Protein AF-A0AAD7W1N0-F1 (afdb_monomer_lite)

Sequence (144 aa):
MPKIKPETKVLIIKNLKSKSPAEVADIFNVSKRQVERIRKRYQETGGVHDRPSDHYLVMANIKLKLRKVQQQGQQGRQLDIGKLKCQNIDKEFVLELRNRFGALGALADSTDEDPDIHTKWETIKNTYVEAATKILGYRDKKNK

Structure (mmCIF, N/CA/C/O backbone):
data_AF-A0AAD7W1N0-F1
#
_entry.id   AF-A0AAD7W1N0-F1
#
loop_
_atom_site.group_PDB
_atom_site.id
_atom_site.type_symbol
_atom_site.label_atom_id
_atom_site.label_alt_id
_atom_site.label_comp_id
_atom_site.label_asym_id
_atom_site.label_entity_id
_atom_site.label_seq_id
_atom_site.pdbx_PDB_ins_code
_atom_site.Cartn_x
_atom_site.Cartn_y
_atom_site.Cartn_z
_atom_site.occupancy
_atom_site.B_iso_or_equiv
_atom_site.auth_seq_id
_atom_site.auth_comp_id
_atom_site.auth_asym_id
_atom_site.auth_atom_id
_atom_site.pdbx_PDB_model_num
ATOM 1 N N . MET A 1 1 ? 50.194 2.980 -46.057 1.00 55.91 1 MET A N 1
ATOM 2 C CA . MET A 1 1 ? 48.988 3.216 -46.891 1.00 55.91 1 MET A CA 1
ATOM 3 C C . MET A 1 1 ? 48.215 4.405 -46.336 1.00 55.91 1 MET A C 1
ATOM 5 O O . MET A 1 1 ? 47.985 4.414 -45.129 1.00 55.91 1 MET A O 1
ATOM 9 N N . PRO A 1 2 ? 47.826 5.390 -47.161 1.00 60.84 2 PRO A N 1
ATOM 10 C CA . PRO A 1 2 ? 47.115 6.575 -46.685 1.00 60.84 2 PRO A CA 1
ATOM 11 C C . PRO A 1 2 ? 45.730 6.208 -46.127 1.00 60.84 2 PRO A C 1
ATOM 13 O O . PRO A 1 2 ? 44.995 5.399 -46.704 1.00 60.84 2 PRO A O 1
ATOM 16 N N . LYS A 1 3 ? 45.389 6.769 -44.962 1.00 71.75 3 LYS A N 1
ATOM 17 C CA . LYS A 1 3 ? 44.116 6.530 -44.269 1.00 71.75 3 LYS A CA 1
ATOM 18 C C . LYS A 1 3 ? 43.031 7.425 -44.880 1.00 71.75 3 LYS A C 1
ATOM 20 O O . LYS A 1 3 ? 43.091 8.640 -44.754 1.00 71.75 3 LYS A O 1
ATOM 25 N N . ILE A 1 4 ? 42.031 6.819 -45.521 1.00 75.88 4 ILE A N 1
ATOM 26 C CA . ILE A 1 4 ? 40.866 7.532 -46.074 1.00 75.88 4 ILE A CA 1
ATOM 27 C C . ILE A 1 4 ? 39.974 8.003 -44.915 1.00 75.88 4 ILE A C 1
ATOM 29 O O . ILE A 1 4 ? 39.583 7.183 -44.072 1.00 75.88 4 ILE A O 1
ATOM 33 N N . LYS A 1 5 ? 39.641 9.301 -44.890 1.00 80.00 5 LYS A N 1
ATOM 34 C CA . LYS A 1 5 ? 38.731 9.911 -43.906 1.00 80.00 5 LYS A CA 1
ATOM 35 C C . LYS A 1 5 ? 37.340 9.246 -43.949 1.00 80.00 5 LYS A C 1
ATOM 37 O O . LYS A 1 5 ? 36.916 8.783 -45.011 1.00 80.00 5 LYS A O 1
ATOM 42 N N . PRO A 1 6 ? 36.617 9.163 -42.818 1.00 76.69 6 PRO A N 1
ATOM 43 C CA . PRO A 1 6 ? 35.321 8.480 -42.755 1.00 76.69 6 PRO A CA 1
ATOM 44 C C . PRO A 1 6 ? 34.268 9.106 -43.683 1.00 76.69 6 PRO A C 1
ATOM 46 O O . PRO A 1 6 ? 33.566 8.373 -44.373 1.00 76.69 6 PRO A O 1
ATOM 49 N N . GLU A 1 7 ? 34.227 10.434 -43.784 1.00 79.06 7 GLU A N 1
ATOM 50 C CA . GLU A 1 7 ? 33.321 11.184 -44.672 1.00 79.06 7 GLU A CA 1
ATOM 51 C C . GLU A 1 7 ? 33.496 10.790 -46.146 1.00 79.06 7 GLU A C 1
ATOM 53 O O . GLU A 1 7 ? 32.528 10.513 -46.857 1.00 79.06 7 GLU A O 1
ATOM 58 N N . THR A 1 8 ? 34.747 10.653 -46.592 1.00 83.06 8 THR A N 1
ATOM 59 C CA . THR A 1 8 ? 35.081 10.243 -47.961 1.00 83.06 8 THR A CA 1
ATOM 60 C C . THR A 1 8 ? 34.597 8.823 -48.261 1.00 83.06 8 THR A C 1
ATOM 62 O O . THR A 1 8 ? 34.148 8.552 -49.371 1.00 83.06 8 THR A O 1
ATOM 65 N N . LYS A 1 9 ? 34.607 7.909 -47.278 1.00 84.44 9 LYS A N 1
ATOM 66 C CA . LYS A 1 9 ? 34.071 6.546 -47.466 1.00 84.44 9 LYS A CA 1
ATOM 67 C C . LYS A 1 9 ? 32.568 6.568 -47.739 1.00 84.44 9 LYS A C 1
ATOM 69 O O . LYS A 1 9 ? 32.106 5.818 -48.595 1.00 84.44 9 LYS A O 1
ATOM 74 N N . VAL A 1 10 ? 31.822 7.437 -47.053 1.00 83.38 10 VAL A N 1
ATOM 75 C CA . VAL A 1 10 ? 30.373 7.600 -47.260 1.00 83.38 10 VAL A CA 1
ATOM 76 C C . VAL A 1 10 ? 30.087 8.119 -48.670 1.00 83.38 10 VAL A C 1
ATOM 78 O O . VAL A 1 10 ? 29.212 7.588 -49.354 1.00 83.38 10 VAL A O 1
ATOM 81 N N . LEU A 1 11 ? 30.854 9.109 -49.136 1.00 85.31 11 LEU A N 1
ATOM 82 C CA . LEU A 1 11 ? 30.734 9.645 -50.496 1.00 85.31 11 LEU A CA 1
ATOM 83 C C . LEU A 1 11 ? 31.069 8.602 -51.574 1.00 85.31 11 LEU A C 1
ATOM 85 O O . LEU A 1 11 ? 30.340 8.497 -52.563 1.00 85.31 11 LEU A O 1
ATOM 89 N N . ILE A 1 12 ? 32.107 7.790 -51.361 1.00 86.06 12 ILE A N 1
ATOM 90 C CA . ILE A 1 12 ? 32.464 6.663 -52.239 1.00 86.06 12 ILE A CA 1
ATOM 91 C C . ILE A 1 12 ? 31.296 5.670 -52.338 1.00 86.06 12 ILE A C 1
ATOM 93 O O . ILE A 1 12 ? 30.899 5.294 -53.438 1.00 86.06 12 ILE A O 1
ATOM 97 N N . ILE A 1 13 ? 30.692 5.286 -51.208 1.00 85.69 13 ILE A N 1
ATOM 98 C CA . ILE A 1 13 ? 29.551 4.353 -51.180 1.00 85.69 13 ILE A CA 1
ATOM 99 C C . ILE A 1 13 ? 28.325 4.931 -51.898 1.00 85.69 13 ILE A C 1
ATOM 101 O O . ILE A 1 13 ? 27.640 4.201 -52.612 1.00 85.69 13 ILE A O 1
ATOM 105 N N . LYS A 1 14 ? 28.048 6.233 -51.747 1.00 87.69 14 LYS A N 1
ATOM 106 C CA . LYS A 1 14 ? 26.949 6.901 -52.466 1.00 87.69 14 LYS A CA 1
ATOM 107 C C . LYS A 1 14 ? 27.163 6.875 -53.984 1.00 87.69 14 LYS A C 1
ATOM 109 O O . LYS A 1 14 ? 26.228 6.546 -54.705 1.00 87.69 14 LYS A O 1
ATOM 114 N N . ASN A 1 15 ? 28.378 7.159 -54.459 1.00 86.94 15 ASN A N 1
ATOM 115 C CA . ASN A 1 15 ? 28.698 7.152 -55.893 1.00 86.94 15 ASN A CA 1
ATOM 116 C C . ASN A 1 15 ? 28.723 5.739 -56.496 1.00 86.94 15 ASN A C 1
ATOM 118 O O . ASN A 1 15 ? 28.355 5.566 -57.651 1.00 86.94 15 ASN A O 1
ATOM 122 N N . LEU A 1 16 ? 29.068 4.713 -55.711 1.00 85.81 16 LEU A N 1
ATOM 123 C CA . LEU A 1 16 ? 28.994 3.310 -56.141 1.00 85.81 16 LEU A CA 1
ATOM 124 C C . LEU A 1 16 ? 27.569 2.820 -56.452 1.00 85.81 16 LEU A C 1
ATOM 126 O O . LEU A 1 16 ? 27.419 1.724 -56.989 1.00 85.81 16 LEU A O 1
ATOM 130 N N . LYS A 1 17 ? 26.526 3.591 -56.109 1.00 84.19 17 LYS A N 1
ATOM 131 C CA . LYS A 1 17 ? 25.142 3.286 -56.502 1.00 84.19 17 LYS A CA 1
ATOM 132 C C . LYS A 1 17 ? 24.847 3.630 -57.964 1.00 84.19 17 LYS A C 1
ATOM 134 O O . LYS A 1 17 ? 23.917 3.061 -58.520 1.00 84.19 17 LYS A O 1
ATOM 139 N N . SER A 1 18 ? 25.599 4.555 -58.562 1.00 86.94 18 SER A N 1
ATOM 140 C CA . SER A 1 18 ? 25.343 5.073 -59.914 1.00 86.94 18 SER A CA 1
ATOM 141 C C . SER A 1 18 ? 26.524 4.946 -60.876 1.00 86.94 18 SER A C 1
ATOM 143 O O . SER A 1 18 ? 26.312 5.004 -62.082 1.00 86.94 18 SER A O 1
ATOM 145 N N . LYS A 1 19 ? 27.750 4.772 -60.372 1.00 89.81 19 LYS A N 1
ATOM 146 C CA . LYS A 1 19 ? 28.990 4.743 -61.163 1.00 89.81 19 LY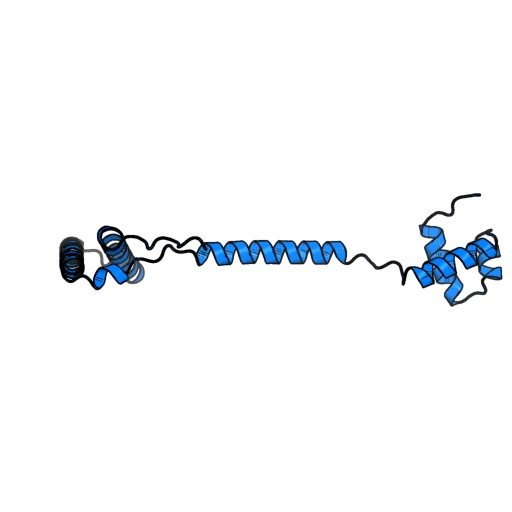S A CA 1
ATOM 147 C C . LYS A 1 19 ? 29.781 3.460 -60.946 1.00 89.81 19 LYS A C 1
ATOM 149 O O . LYS A 1 19 ? 29.682 2.822 -59.891 1.00 89.81 19 LYS A O 1
ATOM 154 N N . SER A 1 20 ? 30.603 3.097 -61.930 1.00 90.56 20 SER A N 1
ATOM 155 C CA . SER A 1 20 ? 31.448 1.906 -61.833 1.00 90.56 20 SER A CA 1
ATOM 156 C C . SER A 1 20 ? 32.563 2.086 -60.781 1.00 90.56 20 SER A C 1
ATOM 158 O O . SER A 1 20 ? 33.022 3.202 -60.532 1.00 90.56 20 SER A O 1
ATOM 160 N N . PRO A 1 21 ? 33.064 1.009 -60.141 1.00 87.38 21 PRO A N 1
ATOM 161 C CA . PRO A 1 21 ? 34.141 1.119 -59.151 1.00 87.38 21 PRO A CA 1
ATOM 162 C C . PRO A 1 21 ? 35.452 1.709 -59.692 1.00 87.38 21 PRO A C 1
ATOM 164 O O . PRO A 1 21 ? 36.257 2.193 -58.900 1.00 87.38 21 PRO A O 1
ATOM 167 N N . ALA A 1 22 ? 35.674 1.638 -61.009 1.00 87.69 22 ALA A N 1
ATOM 168 C CA . ALA A 1 22 ? 36.824 2.245 -61.676 1.00 87.69 22 ALA A CA 1
ATOM 169 C C . ALA A 1 22 ? 36.652 3.768 -61.788 1.00 87.69 22 ALA A C 1
ATOM 171 O O . ALA A 1 22 ? 37.518 4.505 -61.338 1.00 87.69 22 ALA A O 1
ATOM 172 N N . GLU A 1 23 ? 35.485 4.244 -62.226 1.00 88.25 23 GLU A N 1
ATOM 173 C CA . GLU A 1 23 ? 35.186 5.684 -62.253 1.00 88.25 23 GLU A CA 1
ATOM 174 C C . GLU A 1 23 ? 35.246 6.309 -60.855 1.00 88.25 23 GLU A C 1
ATOM 176 O O . GLU A 1 23 ? 35.755 7.410 -60.667 1.00 88.25 23 GLU A O 1
ATOM 181 N N . VAL A 1 24 ? 34.745 5.600 -59.839 1.00 87.44 24 VAL A N 1
ATOM 182 C CA . VAL A 1 24 ? 34.813 6.070 -58.448 1.00 87.44 24 VAL A CA 1
ATOM 183 C C . VAL A 1 24 ? 36.260 6.096 -57.940 1.00 87.44 24 VAL A C 1
ATOM 185 O O . VAL A 1 24 ? 36.611 6.962 -57.142 1.00 87.44 24 VAL A O 1
ATOM 188 N N . ALA A 1 25 ? 37.112 5.177 -58.394 1.00 89.00 25 ALA A N 1
ATOM 189 C CA . ALA A 1 25 ? 38.534 5.189 -58.065 1.00 89.00 25 ALA A CA 1
ATOM 190 C C . ALA A 1 25 ? 39.228 6.444 -58.618 1.00 89.00 25 ALA A C 1
ATOM 192 O O . ALA A 1 25 ? 39.922 7.132 -57.863 1.00 89.00 25 ALA A O 1
ATOM 193 N N . ASP A 1 26 ? 38.940 6.798 -59.870 1.00 89.81 26 ASP A N 1
ATOM 194 C CA . ASP A 1 26 ? 39.513 7.970 -60.535 1.00 89.81 26 ASP A CA 1
ATOM 195 C C . ASP A 1 26 ? 39.024 9.286 -59.906 1.00 89.81 26 ASP A C 1
ATOM 197 O O . ASP A 1 26 ? 39.829 10.162 -59.594 1.00 89.81 26 ASP A O 1
ATOM 201 N N . ILE A 1 27 ? 37.720 9.401 -59.607 1.00 88.88 27 ILE A N 1
ATOM 202 C CA . ILE A 1 27 ? 37.120 10.600 -58.982 1.00 88.88 27 ILE A CA 1
ATOM 203 C C . ILE A 1 27 ? 37.749 10.917 -57.621 1.00 88.88 27 ILE A C 1
ATOM 205 O O . ILE A 1 27 ? 37.976 12.078 -57.285 1.00 88.88 27 ILE A O 1
ATOM 209 N N . PHE A 1 28 ? 37.988 9.890 -56.805 1.00 86.50 28 PHE A N 1
ATOM 210 C CA . PHE A 1 28 ? 38.495 10.061 -55.443 1.00 86.50 28 PHE A CA 1
ATOM 211 C C . PH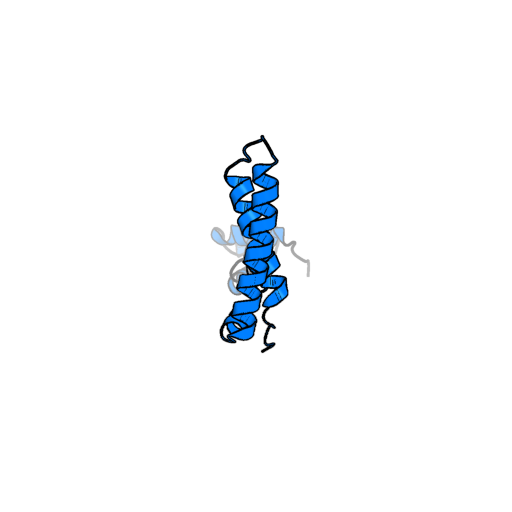E A 1 28 ? 40.021 9.904 -55.347 1.00 86.50 28 PHE A C 1
ATOM 213 O O . PHE A 1 28 ? 40.549 9.941 -54.235 1.00 86.50 28 PHE A O 1
ATOM 220 N N . ASN A 1 29 ? 40.720 9.737 -56.479 1.00 87.94 29 ASN A N 1
ATOM 221 C CA . ASN A 1 29 ? 42.158 9.457 -56.561 1.00 87.94 29 ASN A CA 1
ATOM 222 C C . ASN A 1 29 ? 42.592 8.321 -55.608 1.00 87.94 29 ASN A C 1
ATOM 224 O O . ASN A 1 29 ? 43.546 8.431 -54.832 1.00 87.94 29 ASN A O 1
ATOM 228 N N . VAL A 1 30 ? 41.822 7.230 -55.609 1.00 84.31 30 VAL A N 1
ATOM 229 C CA . VAL A 1 30 ? 42.041 6.036 -54.779 1.00 84.31 30 VAL A CA 1
ATOM 230 C C . VAL A 1 30 ? 42.121 4.803 -55.662 1.00 84.31 30 VAL A C 1
ATOM 232 O O . VAL A 1 30 ? 41.490 4.731 -56.703 1.00 84.31 30 VAL A O 1
ATOM 235 N N . SER A 1 31 ? 42.844 3.769 -55.235 1.00 88.69 31 SER A N 1
ATOM 236 C CA . SER A 1 31 ? 42.893 2.527 -56.016 1.00 88.69 31 SER A CA 1
ATOM 237 C C . SER A 1 31 ? 41.529 1.825 -56.058 1.00 88.69 31 SER A C 1
ATOM 239 O O . SER A 1 31 ? 40.825 1.741 -55.045 1.00 88.69 31 SER A O 1
ATOM 241 N N . LYS A 1 32 ? 41.203 1.191 -57.190 1.00 88.19 32 LYS A N 1
ATOM 242 C CA . LYS A 1 32 ? 40.009 0.336 -57.346 1.00 88.19 32 LYS A CA 1
ATOM 243 C C . LYS A 1 32 ? 39.883 -0.712 -56.228 1.00 88.19 32 LYS A C 1
ATOM 245 O O . LYS A 1 32 ? 38.813 -0.905 -55.656 1.00 88.19 32 LYS A O 1
ATOM 250 N N . ARG A 1 33 ? 41.011 -1.294 -55.799 1.00 87.00 33 ARG A N 1
ATOM 251 C CA . ARG A 1 33 ? 41.086 -2.245 -54.672 1.00 87.00 33 ARG A CA 1
ATOM 252 C C . ARG A 1 33 ? 40.682 -1.627 -53.324 1.00 87.00 33 ARG A C 1
ATOM 254 O O . ARG A 1 33 ? 40.233 -2.336 -52.422 1.00 87.00 33 ARG A O 1
ATOM 261 N N . GLN A 1 34 ? 40.882 -0.324 -53.113 1.00 86.00 34 GLN A N 1
ATOM 262 C CA . GLN A 1 34 ? 40.383 0.368 -51.916 1.00 86.00 34 GLN A CA 1
ATOM 263 C C . GLN A 1 34 ? 38.867 0.554 -51.978 1.00 86.00 34 GLN A C 1
ATOM 265 O O . GLN A 1 34 ? 38.201 0.296 -50.975 1.00 86.00 34 GLN A O 1
ATOM 270 N N . VAL A 1 35 ? 38.334 0.930 -53.140 1.00 88.00 35 VAL A N 1
ATOM 271 C CA . VAL A 1 35 ? 36.892 1.104 -53.371 1.00 88.00 35 VAL A CA 1
ATOM 272 C C . VAL A 1 35 ? 36.141 -0.213 -53.147 1.00 88.00 35 VAL A C 1
ATOM 274 O O . VAL A 1 35 ? 35.178 -0.253 -52.381 1.00 88.00 35 VAL A O 1
ATOM 277 N N . GLU A 1 36 ? 36.638 -1.319 -53.700 1.00 89.62 36 GLU A N 1
ATOM 278 C CA . GLU A 1 36 ? 36.045 -2.652 -53.518 1.00 89.62 36 GLU A CA 1
ATOM 279 C C . GLU A 1 36 ? 36.097 -3.132 -52.060 1.00 89.62 36 GLU A C 1
ATOM 281 O O . GLU A 1 36 ? 35.112 -3.662 -51.547 1.00 89.62 36 GLU A O 1
ATOM 286 N N . ARG A 1 37 ? 37.195 -2.870 -51.334 1.00 86.12 37 ARG A N 1
ATOM 287 C CA . ARG A 1 37 ? 37.276 -3.161 -49.887 1.00 86.12 37 ARG A CA 1
ATOM 288 C C . ARG A 1 37 ? 36.307 -2.328 -49.051 1.00 86.12 37 ARG A C 1
ATOM 290 O O . ARG A 1 37 ? 35.888 -2.778 -47.986 1.00 86.12 37 ARG A O 1
ATOM 297 N N . ILE A 1 38 ? 36.007 -1.098 -49.465 1.00 86.06 38 ILE A N 1
ATOM 298 C CA . ILE A 1 38 ? 35.013 -0.250 -48.792 1.00 86.06 38 ILE A CA 1
ATOM 299 C C . ILE A 1 38 ? 33.608 -0.781 -49.080 1.00 86.06 38 ILE A C 1
ATOM 301 O O . ILE A 1 38 ? 32.831 -0.934 -48.141 1.00 86.06 38 ILE A O 1
ATOM 305 N N . ARG A 1 39 ? 33.314 -1.138 -50.337 1.00 86.06 39 ARG A N 1
ATOM 306 C CA . ARG A 1 39 ? 32.041 -1.751 -50.741 1.00 86.06 39 ARG A CA 1
ATOM 307 C C . ARG A 1 39 ? 31.768 -3.046 -49.979 1.00 86.06 39 ARG A C 1
ATOM 309 O O . ARG A 1 39 ? 30.703 -3.170 -49.384 1.00 86.06 39 ARG A O 1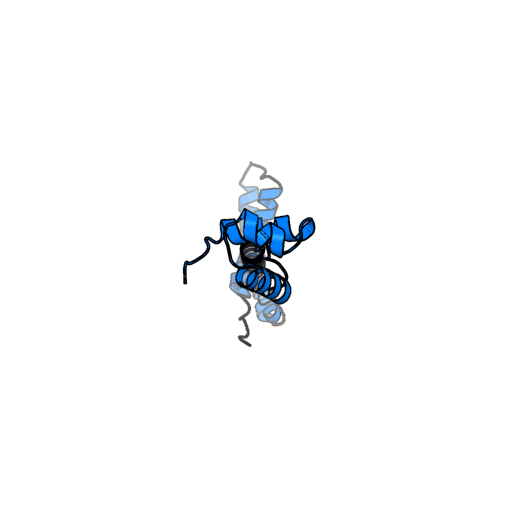
ATOM 316 N N . LYS A 1 40 ? 32.744 -3.961 -49.949 1.00 85.62 40 LYS A N 1
ATOM 317 C CA . LYS A 1 40 ? 32.628 -5.253 -49.261 1.00 85.62 40 LYS A CA 1
ATOM 318 C C . LYS A 1 40 ? 32.365 -5.065 -47.768 1.00 85.62 40 LYS A C 1
ATOM 320 O O . LYS A 1 40 ? 31.383 -5.587 -47.260 1.00 85.62 40 LYS A O 1
ATOM 325 N N . ARG A 1 41 ? 33.152 -4.213 -47.095 1.00 78.31 41 ARG A N 1
ATOM 326 C CA . ARG A 1 41 ? 32.916 -3.891 -45.679 1.00 78.31 41 ARG A CA 1
ATOM 327 C C . ARG A 1 41 ? 31.539 -3.280 -45.448 1.00 78.31 41 ARG A C 1
ATOM 329 O O . ARG A 1 41 ? 30.877 -3.651 -44.495 1.00 78.31 41 ARG A O 1
ATOM 336 N N . TYR A 1 42 ? 31.072 -2.375 -46.304 1.00 75.81 42 TYR A N 1
ATOM 337 C CA . TYR A 1 42 ? 29.747 -1.772 -46.133 1.00 75.81 42 TYR A CA 1
ATOM 338 C C . TYR A 1 42 ? 28.601 -2.784 -46.285 1.00 75.81 42 TYR A C 1
ATOM 340 O O . TYR A 1 42 ? 27.615 -2.704 -45.555 1.00 75.81 42 TYR A O 1
ATOM 348 N N . GLN A 1 43 ? 28.750 -3.744 -47.202 1.00 72.44 43 GLN A N 1
ATOM 349 C CA . GLN A 1 43 ? 27.807 -4.850 -47.385 1.00 72.44 43 GLN A CA 1
ATOM 350 C C . GLN A 1 43 ? 27.839 -5.829 -46.200 1.00 72.44 43 GLN A C 1
ATOM 352 O O . GLN A 1 43 ? 26.783 -6.227 -45.726 1.00 72.44 43 GLN A O 1
ATOM 357 N N . GLU A 1 44 ? 29.026 -6.156 -45.678 1.00 69.31 44 GLU A N 1
ATOM 358 C CA . GLU A 1 44 ? 29.209 -7.033 -44.507 1.00 69.31 44 GLU A CA 1
ATOM 359 C C . GLU A 1 44 ? 28.696 -6.400 -43.206 1.00 69.31 44 GLU A C 1
ATOM 361 O O . GLU A 1 44 ? 28.131 -7.088 -42.364 1.00 69.31 44 GLU A O 1
ATOM 366 N N . THR A 1 45 ? 28.866 -5.085 -43.039 1.00 62.88 45 THR A N 1
ATOM 367 C CA . THR A 1 45 ? 28.444 -4.380 -41.814 1.00 62.88 45 THR A CA 1
ATOM 368 C C . THR A 1 45 ? 26.974 -3.945 -41.852 1.00 62.88 45 THR A C 1
ATOM 370 O O . THR A 1 45 ? 26.530 -3.278 -40.925 1.00 62.88 45 THR A O 1
ATOM 373 N N . GLY A 1 46 ? 26.219 -4.293 -42.906 1.00 57.44 46 GLY A N 1
ATOM 374 C CA . GLY A 1 46 ? 24.778 -4.042 -42.974 1.00 57.44 46 GLY A CA 1
ATOM 375 C C . GLY A 1 46 ? 24.402 -2.570 -42.815 1.00 57.44 46 GLY A C 1
ATOM 376 O O . GLY A 1 46 ? 23.544 -2.253 -41.999 1.00 57.44 46 GLY A O 1
ATOM 377 N N . GLY A 1 47 ? 25.050 -1.670 -43.565 1.00 54.28 47 GLY A N 1
ATOM 378 C CA . GLY A 1 47 ? 24.807 -0.232 -43.458 1.00 54.28 47 GLY A CA 1
ATOM 379 C C . GLY A 1 47 ? 25.258 0.337 -42.109 1.00 54.28 47 GLY A C 1
ATOM 380 O O . GLY A 1 47 ? 25.164 -0.285 -41.058 1.00 54.28 47 GLY A O 1
ATOM 381 N N . VAL A 1 48 ? 25.780 1.560 -42.110 1.00 53.59 48 VAL A N 1
ATOM 382 C CA . VAL A 1 48 ? 25.957 2.286 -40.850 1.00 53.59 48 VAL A CA 1
ATOM 383 C C . VAL A 1 48 ? 24.555 2.470 -40.277 1.00 53.59 48 VAL A C 1
ATOM 385 O O . VAL A 1 48 ? 23.806 3.305 -40.770 1.00 53.59 48 VAL A O 1
ATOM 388 N N . HIS A 1 49 ? 24.182 1.634 -39.307 1.00 46.84 49 HIS A N 1
ATOM 389 C CA . HIS A 1 49 ? 23.019 1.863 -38.471 1.00 46.84 49 HIS A CA 1
ATOM 390 C C . HIS A 1 49 ? 23.166 3.281 -37.920 1.00 46.84 49 HIS A C 1
ATOM 392 O O . HIS A 1 49 ? 24.093 3.551 -37.148 1.00 46.84 49 HIS A O 1
ATOM 398 N N . ASP A 1 50 ? 22.273 4.182 -38.329 1.00 51.44 50 ASP A N 1
ATOM 399 C CA . ASP A 1 50 ? 21.931 5.341 -37.515 1.00 51.44 50 ASP A CA 1
ATOM 400 C C . ASP A 1 50 ? 21.612 4.780 -36.143 1.00 51.44 50 ASP A C 1
ATOM 402 O O . ASP A 1 50 ? 20.608 4.098 -35.992 1.00 51.44 50 ASP A O 1
ATOM 406 N N . ARG A 1 51 ? 22.536 4.934 -35.189 1.00 54.28 51 ARG A N 1
ATOM 407 C CA . ARG A 1 51 ? 22.454 4.302 -33.875 1.00 54.28 51 ARG A CA 1
ATOM 408 C C . ARG A 1 51 ? 21.147 4.752 -33.218 1.00 54.28 51 ARG A C 1
ATOM 410 O O . ARG A 1 51 ? 21.121 5.845 -32.658 1.00 54.28 51 ARG A O 1
ATOM 417 N N . PRO A 1 52 ? 20.109 3.899 -33.142 1.00 55.66 52 PRO A N 1
ATOM 418 C CA . PRO A 1 52 ? 18.943 4.203 -32.325 1.00 55.66 52 PRO A CA 1
ATOM 419 C C . PRO A 1 52 ? 19.254 3.943 -30.838 1.00 55.66 52 PRO A C 1
ATOM 421 O O . PRO A 1 52 ? 18.389 4.069 -29.980 1.00 55.66 52 PRO A O 1
ATOM 424 N N . SER A 1 53 ? 20.502 3.557 -30.532 1.00 61.41 53 SER A N 1
ATOM 425 C CA . SER A 1 53 ? 21.008 3.217 -29.206 1.00 61.41 53 SER A CA 1
ATOM 426 C C . SER A 1 53 ? 20.691 4.287 -28.169 1.00 61.41 53 SER A C 1
ATOM 428 O O . SER A 1 53 ? 20.348 3.935 -27.046 1.00 61.41 53 SER A O 1
ATOM 430 N N . ASP A 1 54 ? 20.793 5.568 -28.529 1.00 69.81 54 ASP A N 1
ATOM 431 C CA . ASP A 1 54 ? 20.545 6.653 -27.579 1.00 69.81 54 ASP A CA 1
ATOM 432 C C . ASP A 1 54 ? 19.044 6.817 -27.294 1.00 69.81 54 ASP A C 1
ATOM 434 O O . ASP A 1 54 ? 18.622 6.866 -26.141 1.00 69.81 54 ASP A O 1
ATOM 438 N N . HIS A 1 55 ? 18.205 6.748 -28.332 1.00 83.00 55 HIS A N 1
ATOM 439 C CA . HIS A 1 55 ? 16.750 6.774 -28.181 1.00 83.00 55 HIS A CA 1
ATOM 440 C C . HIS A 1 55 ? 16.238 5.603 -27.329 1.00 83.00 55 HIS A C 1
ATOM 442 O O . HIS A 1 55 ? 15.448 5.804 -26.403 1.00 83.00 55 HIS A O 1
ATOM 448 N N . TYR A 1 56 ? 16.733 4.387 -27.577 1.00 83.62 56 TYR A N 1
ATOM 449 C CA . TYR A 1 56 ? 16.373 3.216 -26.777 1.00 83.62 56 TYR A CA 1
ATOM 450 C C . TYR A 1 56 ? 16.833 3.341 -25.321 1.00 83.62 56 TYR A C 1
ATOM 452 O O . TYR A 1 56 ? 16.075 2.980 -24.418 1.00 83.62 56 TYR A O 1
ATOM 460 N N . LEU A 1 57 ? 18.029 3.889 -25.076 1.00 84.44 57 LEU A N 1
ATOM 461 C CA . LEU A 1 57 ? 18.535 4.133 -23.724 1.00 84.44 57 LEU A CA 1
ATOM 462 C C . LEU A 1 57 ? 17.657 5.147 -22.977 1.00 84.44 57 LEU A C 1
ATOM 464 O O . LEU A 1 57 ? 17.268 4.911 -21.830 1.00 84.44 57 LEU A O 1
ATOM 468 N N . VAL A 1 58 ? 17.296 6.252 -23.631 1.00 86.56 58 VAL A N 1
ATOM 469 C CA . VAL A 1 58 ? 16.415 7.285 -23.069 1.00 86.56 58 VAL A CA 1
ATOM 470 C C . VAL A 1 58 ? 15.028 6.712 -22.769 1.00 86.56 58 VAL A C 1
ATOM 472 O O . VAL A 1 58 ? 14.530 6.872 -21.652 1.00 86.56 58 VAL A O 1
ATOM 475 N N . MET A 1 59 ? 14.426 5.970 -23.703 1.00 87.25 59 MET A N 1
ATOM 476 C CA . MET A 1 59 ? 13.139 5.303 -23.483 1.00 87.25 59 MET A CA 1
ATOM 477 C C . MET A 1 59 ? 13.189 4.308 -22.319 1.00 87.25 59 MET A C 1
ATOM 479 O O . MET A 1 59 ? 12.266 4.272 -21.503 1.00 87.25 59 MET A O 1
ATOM 483 N N . ALA A 1 60 ? 14.249 3.502 -22.226 1.00 88.88 60 ALA A N 1
ATOM 484 C CA . ALA A 1 60 ? 14.429 2.551 -21.135 1.00 88.88 60 ALA A CA 1
ATOM 485 C C . ALA A 1 60 ? 14.548 3.272 -19.785 1.00 88.88 60 ALA A C 1
ATOM 487 O O . ALA A 1 60 ? 13.854 2.911 -18.833 1.00 88.88 60 ALA A O 1
ATOM 488 N N . ASN A 1 61 ? 15.343 4.343 -19.717 1.00 91.62 61 ASN A N 1
ATOM 489 C CA . ASN A 1 61 ? 15.493 5.160 -18.514 1.00 91.62 61 ASN A CA 1
ATOM 490 C C . ASN A 1 61 ? 14.169 5.789 -18.064 1.00 91.62 61 ASN A C 1
ATOM 492 O O . ASN A 1 61 ? 13.845 5.754 -16.875 1.00 91.62 61 ASN A O 1
ATOM 496 N N . ILE A 1 62 ? 13.378 6.325 -18.997 1.00 93.12 62 ILE A N 1
ATOM 497 C CA . ILE A 1 62 ? 12.055 6.888 -18.695 1.00 93.12 62 ILE A CA 1
ATOM 498 C C . ILE A 1 62 ? 11.122 5.795 -18.160 1.00 93.12 62 ILE A C 1
ATOM 500 O O . ILE A 1 62 ? 10.526 5.966 -17.095 1.00 93.12 62 ILE A O 1
ATOM 504 N N . LYS A 1 63 ? 11.046 4.638 -18.832 1.00 92.94 63 LYS A N 1
ATOM 505 C CA . LYS A 1 63 ? 10.222 3.500 -18.387 1.00 92.94 63 LYS A CA 1
ATOM 506 C C . LYS A 1 63 ? 10.609 3.017 -16.986 1.00 92.94 63 LYS A C 1
ATOM 508 O O . LYS A 1 63 ? 9.729 2.758 -16.167 1.00 92.94 63 LYS A O 1
ATOM 513 N N . LEU A 1 64 ? 11.906 2.928 -16.687 1.00 92.12 64 LEU A N 1
ATOM 514 C CA . LEU A 1 64 ? 12.401 2.527 -15.367 1.00 92.12 64 LEU A CA 1
ATOM 515 C C . LEU A 1 64 ? 12.037 3.544 -14.280 1.00 92.12 64 LEU A C 1
ATOM 517 O O . LEU A 1 64 ? 11.570 3.147 -13.210 1.00 92.12 64 LEU A O 1
ATOM 521 N N . LYS A 1 65 ? 12.192 4.847 -14.551 1.00 91.62 65 LYS A N 1
ATOM 522 C CA . LYS A 1 65 ? 11.801 5.911 -13.610 1.00 91.62 65 LYS A CA 1
ATOM 523 C C . LYS A 1 65 ? 10.299 5.891 -13.323 1.00 91.62 65 LYS A C 1
ATOM 525 O O . LYS A 1 65 ? 9.914 5.931 -12.157 1.00 91.62 65 LYS A O 1
ATOM 530 N N . LEU A 1 66 ? 9.461 5.751 -14.352 1.00 88.62 66 LEU A N 1
ATOM 531 C CA . LEU A 1 66 ? 8.004 5.667 -14.189 1.00 88.62 66 LEU A CA 1
ATOM 532 C C . LEU A 1 66 ? 7.590 4.434 -13.378 1.00 88.62 66 LEU A C 1
ATOM 534 O O . LEU A 1 66 ? 6.798 4.545 -12.443 1.00 88.62 66 LEU A O 1
ATOM 538 N N . ARG A 1 67 ? 8.181 3.268 -13.668 1.00 84.06 67 ARG A N 1
ATOM 539 C CA . ARG A 1 67 ? 7.906 2.034 -12.920 1.00 84.06 67 ARG A CA 1
ATOM 540 C C . ARG A 1 67 ? 8.315 2.149 -11.450 1.00 84.06 67 ARG A C 1
ATOM 542 O O . ARG A 1 67 ? 7.587 1.673 -10.584 1.00 84.06 67 ARG A O 1
ATOM 549 N N . LYS A 1 68 ? 9.447 2.801 -11.158 1.00 83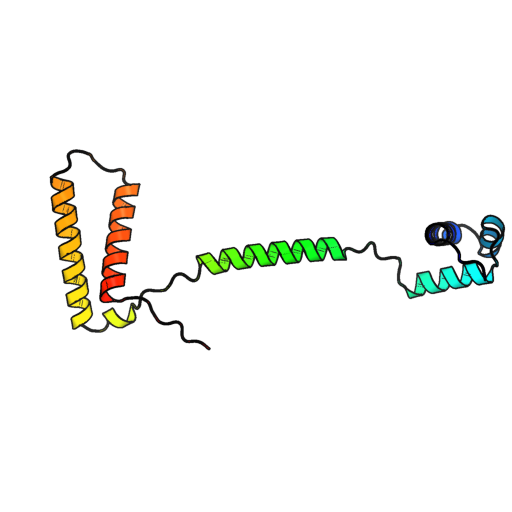.00 68 LYS A N 1
ATOM 550 C CA . LYS A 1 68 ? 9.901 3.054 -9.782 1.00 83.00 68 LYS A CA 1
ATOM 551 C C . LYS A 1 68 ? 8.881 3.887 -9.000 1.00 83.00 68 LYS A C 1
ATOM 553 O O . LYS A 1 68 ? 8.550 3.521 -7.877 1.00 83.00 68 LYS A O 1
ATOM 558 N N . VAL A 1 69 ? 8.357 4.958 -9.598 1.00 80.06 69 VAL A N 1
ATOM 559 C CA . VAL A 1 69 ? 7.347 5.823 -8.960 1.00 80.06 69 VAL A CA 1
ATOM 560 C C . VAL A 1 69 ? 6.032 5.068 -8.734 1.00 80.06 69 VAL A C 1
ATOM 562 O O . VAL A 1 69 ? 5.484 5.107 -7.635 1.00 80.06 69 VAL A O 1
ATOM 565 N N . GLN A 1 70 ? 5.563 4.303 -9.725 1.00 67.56 70 GLN A N 1
ATOM 566 C CA . GLN A 1 70 ? 4.348 3.485 -9.589 1.00 67.56 70 GLN A CA 1
ATOM 567 C C . GLN A 1 70 ? 4.463 2.442 -8.467 1.00 67.56 70 GLN A C 1
ATOM 569 O O . GLN A 1 70 ? 3.523 2.247 -7.697 1.00 67.56 70 GLN A O 1
ATOM 574 N N . GLN A 1 71 ? 5.625 1.800 -8.327 1.00 63.09 71 GLN A N 1
ATOM 575 C CA . GLN A 1 71 ? 5.857 0.818 -7.265 1.00 63.09 71 GLN A CA 1
ATOM 576 C C . GLN A 1 71 ? 5.973 1.455 -5.874 1.00 63.09 71 GLN A C 1
ATOM 578 O O . GLN A 1 71 ? 5.579 0.829 -4.891 1.00 63.09 71 GLN A O 1
ATOM 583 N N . GLN A 1 72 ? 6.472 2.691 -5.773 1.00 61.97 72 GLN A N 1
ATOM 584 C CA . GLN A 1 72 ? 6.555 3.408 -4.498 1.00 61.97 72 GLN A CA 1
ATOM 585 C C . GLN A 1 72 ? 5.172 3.779 -3.942 1.00 61.97 72 GLN A C 1
ATOM 587 O O . GLN A 1 72 ? 4.975 3.674 -2.736 1.00 61.97 72 GLN A O 1
ATOM 592 N N . GLY A 1 73 ? 4.200 4.115 -4.798 1.00 58.00 73 GLY A N 1
ATOM 593 C CA . GLY A 1 73 ? 2.820 4.370 -4.363 1.00 58.00 73 GLY A CA 1
ATOM 594 C C . GLY A 1 73 ? 2.048 3.109 -3.945 1.00 58.00 73 GLY A C 1
ATOM 595 O O . GLY A 1 73 ? 1.162 3.179 -3.100 1.00 58.00 73 GLY A O 1
ATOM 596 N N . GLN A 1 74 ? 2.388 1.941 -4.505 1.00 54.19 74 GLN A N 1
ATOM 597 C CA . GLN A 1 74 ? 1.655 0.687 -4.269 1.00 54.19 74 GLN A CA 1
ATOM 598 C C . GLN A 1 74 ? 2.189 -0.152 -3.102 1.00 54.19 74 GLN A C 1
ATOM 600 O O . GLN A 1 74 ? 1.473 -1.017 -2.600 1.00 54.19 74 GLN A O 1
ATOM 605 N N . GLN A 1 75 ? 3.410 0.096 -2.619 1.00 56.12 75 GLN A N 1
ATOM 606 C CA . GLN A 1 75 ? 3.927 -0.570 -1.416 1.00 56.12 75 GLN A CA 1
ATOM 607 C C . GLN A 1 75 ? 3.481 0.118 -0.116 1.00 56.12 75 GLN A C 1
ATOM 609 O O . GLN A 1 75 ? 4.261 0.219 0.836 1.00 56.12 75 GLN A O 1
ATOM 614 N N . GLY A 1 76 ? 2.224 0.563 -0.056 1.00 63.16 76 GLY A N 1
ATOM 615 C CA . GLY A 1 76 ? 1.592 0.923 1.208 1.00 63.16 76 GLY A CA 1
ATOM 616 C C . GLY A 1 76 ? 1.665 -0.273 2.154 1.00 63.16 76 GLY A C 1
ATOM 617 O O . GLY A 1 76 ? 1.327 -1.399 1.779 1.00 63.16 76 GLY A O 1
ATOM 618 N N . ARG A 1 77 ? 2.178 -0.060 3.368 1.00 73.31 77 ARG A N 1
ATOM 619 C CA . ARG A 1 77 ? 2.178 -1.100 4.399 1.00 73.31 77 ARG A CA 1
ATOM 620 C C . ARG A 1 77 ? 0.718 -1.475 4.661 1.00 73.31 77 ARG A C 1
ATOM 622 O O . ARG A 1 77 ? -0.066 -0.629 5.075 1.00 73.31 77 ARG A O 1
ATOM 629 N N . GLN A 1 78 ? 0.339 -2.716 4.367 1.00 80.94 78 GLN A N 1
ATOM 630 C CA . GLN A 1 78 ? -1.025 -3.184 4.604 1.00 80.94 78 GLN A CA 1
ATOM 631 C C . GLN A 1 78 ? -1.241 -3.374 6.104 1.00 80.94 78 GLN A C 1
ATOM 633 O O . GLN A 1 78 ? -0.352 -3.875 6.792 1.00 80.94 78 GLN A O 1
ATOM 638 N N . LEU A 1 79 ? -2.411 -2.983 6.602 1.00 83.94 79 LEU A N 1
ATOM 639 C CA . LEU A 1 79 ? -2.820 -3.267 7.974 1.00 83.94 79 LEU A CA 1
ATOM 640 C C . LEU A 1 79 ? -3.028 -4.771 8.158 1.00 83.94 79 LEU A C 1
ATOM 642 O O . LEU A 1 79 ? -3.485 -5.462 7.241 1.00 83.94 79 LEU A O 1
ATOM 646 N N . ASP A 1 80 ? -2.701 -5.286 9.340 1.00 85.19 80 ASP A N 1
ATOM 647 C CA . ASP A 1 80 ? -2.874 -6.706 9.637 1.00 85.19 80 ASP A CA 1
ATOM 648 C C . ASP A 1 80 ? -4.326 -7.038 10.019 1.00 85.19 80 ASP A C 1
ATOM 650 O O . ASP A 1 80 ? -4.671 -7.247 11.182 1.00 85.19 80 ASP A O 1
ATOM 654 N N . ILE A 1 81 ? -5.193 -7.115 9.004 1.00 85.56 81 ILE A N 1
ATOM 655 C CA . ILE A 1 81 ? -6.613 -7.490 9.145 1.00 85.56 81 ILE A CA 1
ATOM 656 C C . ILE A 1 81 ? -6.759 -8.889 9.775 1.00 85.56 81 ILE A C 1
ATOM 658 O O . ILE A 1 81 ? -7.781 -9.196 10.385 1.00 85.56 81 ILE A O 1
ATOM 662 N N . GLY A 1 82 ? -5.729 -9.741 9.685 1.00 84.06 82 GLY A N 1
ATOM 663 C CA . GLY A 1 82 ? -5.736 -11.067 10.299 1.00 84.06 82 GLY A CA 1
ATOM 664 C C . GLY A 1 82 ? -5.938 -11.027 11.815 1.00 84.06 82 GLY A C 1
ATOM 665 O O . GLY A 1 82 ? -6.582 -11.926 12.355 1.00 84.06 82 GLY A O 1
ATOM 666 N N . LYS A 1 83 ? -5.470 -9.966 12.485 1.00 84.62 83 LYS A N 1
ATOM 667 C CA . LYS A 1 83 ? -5.605 -9.798 13.939 1.00 84.62 83 LYS A CA 1
ATOM 668 C C . LYS A 1 83 ? -7.042 -9.552 14.399 1.00 84.62 83 LYS A C 1
ATOM 670 O O . LYS A 1 83 ? -7.368 -9.926 15.520 1.00 84.62 83 LYS A O 1
ATOM 675 N N . LEU A 1 84 ? -7.923 -9.032 13.537 1.00 86.62 84 LEU A N 1
ATOM 676 C CA . LEU A 1 84 ? -9.350 -8.859 13.859 1.00 86.62 84 LEU A CA 1
ATOM 677 C C . LEU A 1 84 ? -10.093 -10.188 14.030 1.00 86.62 84 LEU A C 1
ATOM 679 O O . LEU A 1 84 ? -11.176 -10.218 14.599 1.00 86.62 84 LEU A O 1
ATOM 683 N N . LYS A 1 85 ? -9.522 -11.313 13.579 1.00 88.06 85 LYS A N 1
ATOM 684 C CA . LYS A 1 85 ? -10.114 -12.634 13.837 1.00 88.06 85 LYS A CA 1
ATOM 685 C C . LYS A 1 85 ? -10.094 -13.003 15.324 1.00 88.06 85 LYS A C 1
ATOM 687 O O . LYS A 1 85 ? -10.863 -13.860 15.749 1.00 88.06 85 LYS A O 1
ATOM 692 N N . CYS A 1 86 ? -9.217 -12.381 16.111 1.00 87.88 86 CYS A N 1
ATOM 693 C CA . CYS A 1 86 ? -9.170 -12.563 17.554 1.00 87.88 86 CYS A CA 1
ATOM 694 C C . CYS A 1 86 ? -10.249 -11.700 18.220 1.00 87.88 86 CYS A C 1
ATOM 696 O O . CYS A 1 86 ? -10.167 -10.475 18.197 1.00 87.88 86 CYS A O 1
ATOM 698 N N . GLN A 1 87 ? -11.211 -12.335 18.896 1.00 88.56 87 GLN A N 1
ATOM 699 C CA . GLN A 1 87 ? -12.358 -11.648 19.507 1.00 88.56 87 GLN A CA 1
ATOM 700 C C . GLN A 1 87 ? -11.969 -10.582 20.553 1.00 88.56 87 GLN A C 1
ATOM 702 O O . GLN A 1 87 ? -12.703 -9.620 20.757 1.00 88.56 87 GLN A O 1
ATOM 707 N N . ASN A 1 88 ? -10.817 -10.730 21.214 1.00 89.75 88 ASN A N 1
ATOM 708 C CA . ASN A 1 88 ? -10.313 -9.732 22.164 1.00 89.75 88 ASN A CA 1
ATOM 709 C C . ASN A 1 88 ? -9.821 -8.462 21.455 1.00 89.75 88 ASN A C 1
ATOM 711 O O . ASN A 1 88 ? -10.148 -7.361 21.885 1.00 89.75 88 ASN A O 1
ATOM 715 N N . ILE A 1 89 ? -9.093 -8.627 20.346 1.00 89.88 89 ILE A N 1
ATOM 716 C CA . ILE A 1 89 ? -8.543 -7.520 19.552 1.00 89.88 89 ILE A CA 1
ATOM 717 C C . ILE A 1 89 ? -9.673 -6.771 18.843 1.00 89.88 89 ILE A C 1
ATOM 719 O O . ILE A 1 89 ? -9.649 -5.549 18.771 1.00 89.88 89 ILE A O 1
ATOM 723 N N . ASP A 1 90 ? -10.690 -7.490 18.364 1.00 90.62 90 ASP A N 1
ATOM 724 C CA . ASP A 1 90 ? -11.878 -6.886 17.755 1.00 90.62 90 ASP A CA 1
ATOM 725 C C . ASP A 1 90 ? -12.640 -5.990 18.748 1.00 90.62 90 ASP A C 1
ATOM 727 O O . ASP A 1 90 ? -12.932 -4.831 18.460 1.00 90.62 90 ASP A O 1
ATOM 731 N N . LYS A 1 91 ? -12.869 -6.470 19.978 1.00 92.25 91 LYS A N 1
ATOM 732 C CA . LYS A 1 91 ? -13.501 -5.666 21.040 1.00 92.25 91 LYS A CA 1
ATOM 733 C C . LYS A 1 91 ? -12.682 -4.427 21.399 1.00 92.25 91 LYS A C 1
ATOM 735 O O . LYS A 1 91 ? -13.254 -3.354 21.576 1.00 92.25 91 LYS A O 1
ATOM 740 N N . GLU A 1 92 ? -11.363 -4.572 21.505 1.00 92.25 92 GLU A N 1
ATOM 741 C CA . GLU A 1 92 ? -10.455 -3.454 21.769 1.00 92.25 92 GLU A CA 1
ATOM 742 C C . GLU A 1 92 ? -10.490 -2.430 20.627 1.00 92.25 92 GLU A C 1
ATOM 744 O O . GLU A 1 92 ? -10.575 -1.226 20.872 1.00 92.25 92 GLU A O 1
ATOM 749 N N . PHE A 1 93 ? -10.526 -2.903 19.379 1.00 92.44 93 PHE A N 1
ATOM 750 C CA . PHE A 1 93 ? -10.641 -2.061 18.192 1.00 92.44 93 PHE A CA 1
ATOM 751 C C . PHE A 1 93 ? -11.945 -1.270 18.155 1.00 92.44 93 PHE A C 1
ATOM 753 O O . PHE A 1 93 ? -11.922 -0.051 17.968 1.00 92.44 93 PHE A O 1
ATOM 760 N N . VAL A 1 94 ? -13.075 -1.932 18.402 1.00 93.81 94 VAL A N 1
ATOM 761 C CA . VAL A 1 94 ? -14.389 -1.279 18.475 1.00 93.81 94 VAL A CA 1
ATOM 762 C C . VAL A 1 94 ? -14.430 -0.242 19.600 1.00 93.81 94 VAL A C 1
ATOM 764 O O . VAL A 1 94 ? -14.978 0.846 19.411 1.00 93.81 94 VAL A O 1
ATOM 767 N N . LEU A 1 95 ? -13.837 -0.544 20.757 1.00 93.88 95 LEU A N 1
ATOM 768 C CA . LEU A 1 95 ? -13.793 0.375 21.894 1.00 93.88 95 LEU A CA 1
ATOM 769 C C . LEU A 1 95 ? -12.935 1.612 21.596 1.00 93.88 95 LEU A C 1
ATOM 771 O O . LEU A 1 95 ? -13.377 2.734 21.839 1.00 93.88 95 LEU A O 1
ATOM 775 N N . GLU A 1 96 ? -11.748 1.435 21.019 1.00 93.94 96 GLU A N 1
ATOM 776 C CA . GLU A 1 96 ? -10.873 2.545 20.625 1.00 93.94 96 GLU A CA 1
ATOM 777 C C . GLU A 1 96 ? -11.529 3.430 19.556 1.00 93.94 96 GLU A C 1
ATOM 779 O O . GLU A 1 96 ? -11.486 4.657 19.667 1.00 93.94 96 GLU A O 1
ATOM 784 N N . LEU A 1 97 ? -12.182 2.831 18.552 1.00 94.25 97 LEU A N 1
ATOM 785 C CA . LEU A 1 97 ? -12.944 3.582 17.550 1.00 94.25 97 LEU A CA 1
ATOM 786 C C . LEU A 1 97 ? -14.069 4.388 18.199 1.00 94.25 97 LEU A C 1
ATOM 788 O O . LEU A 1 97 ? -14.194 5.584 17.936 1.00 94.25 97 LEU A O 1
ATOM 792 N N . ARG A 1 98 ? -14.861 3.758 19.071 1.00 94.19 98 ARG A N 1
ATOM 793 C CA . ARG A 1 98 ? -15.964 4.426 19.769 1.00 94.19 98 ARG A CA 1
ATOM 794 C C . ARG A 1 98 ? -15.470 5.600 20.610 1.00 94.19 98 ARG A C 1
ATOM 796 O O . ARG A 1 98 ? -16.094 6.657 20.586 1.00 94.19 98 ARG A O 1
ATOM 803 N N . ASN A 1 99 ? -14.344 5.442 21.302 1.00 93.62 99 ASN A N 1
ATOM 804 C CA . ASN A 1 99 ? -13.751 6.511 22.101 1.00 93.62 99 ASN A CA 1
ATOM 805 C C . ASN A 1 99 ? -13.294 7.685 21.226 1.00 93.62 99 ASN A C 1
ATOM 807 O O . ASN A 1 99 ? -13.600 8.836 21.531 1.00 93.62 99 ASN A O 1
ATOM 811 N N . ARG A 1 100 ? -12.607 7.406 20.111 1.00 91.62 100 ARG A N 1
ATOM 812 C CA . ARG A 1 100 ? -12.118 8.445 19.192 1.00 91.62 100 ARG A CA 1
ATOM 813 C C . ARG A 1 100 ? -13.251 9.198 18.509 1.00 91.62 100 ARG A C 1
ATOM 815 O O . ARG A 1 100 ? -13.239 10.422 18.497 1.00 91.62 100 ARG A O 1
ATOM 822 N N . PHE A 1 101 ? -14.241 8.485 17.974 1.00 92.56 101 PHE A N 1
ATOM 823 C CA . PHE A 1 101 ? -15.393 9.123 17.337 1.00 92.56 101 PHE A CA 1
ATOM 824 C C . PHE A 1 101 ? -16.292 9.844 18.342 1.00 92.56 101 PHE A C 1
ATOM 826 O O . PHE A 1 101 ? -16.832 10.891 18.005 1.00 92.56 101 PHE A O 1
ATOM 833 N N . GLY A 1 102 ? -16.392 9.354 19.581 1.00 91.75 102 GLY A N 1
ATOM 834 C CA . GLY A 1 102 ? -17.054 10.086 20.662 1.00 91.75 102 GLY A CA 1
ATOM 835 C C . GLY A 1 102 ? -16.373 11.425 20.959 1.00 91.75 102 GLY A C 1
ATOM 836 O O . GLY A 1 102 ? -17.049 12.446 21.044 1.00 91.75 102 GLY A O 1
ATOM 837 N N . ALA A 1 103 ? -15.038 11.443 21.044 1.00 89.25 103 ALA A N 1
ATOM 838 C CA . ALA A 1 103 ? -14.274 12.676 21.247 1.00 89.25 103 ALA A CA 1
ATOM 839 C C . ALA A 1 103 ? -14.393 13.651 20.061 1.00 89.25 103 ALA A C 1
ATOM 841 O O . ALA A 1 103 ? -14.537 14.853 20.266 1.00 89.25 103 ALA A O 1
ATOM 842 N N . LEU A 1 104 ? -14.371 13.140 18.825 1.00 87.50 104 LEU A N 1
ATOM 843 C CA . LEU A 1 104 ? -14.550 13.957 17.618 1.00 87.50 104 LEU A CA 1
ATOM 844 C C . LEU A 1 104 ? -15.959 14.541 17.510 1.00 87.50 104 LEU A C 1
ATOM 846 O O . LEU A 1 104 ? -16.094 15.693 17.116 1.00 87.50 104 LEU A O 1
ATOM 850 N N . GLY A 1 105 ? -16.987 13.768 17.867 1.00 85.56 105 GLY A N 1
ATOM 851 C CA . GLY A 1 105 ? -18.371 14.242 17.904 1.00 85.56 105 GLY A CA 1
ATOM 852 C C . GLY A 1 105 ? -18.544 15.386 18.899 1.00 85.56 105 GLY A C 1
ATOM 853 O O . GLY A 1 105 ? -19.031 16.441 18.523 1.00 85.56 105 GLY A O 1
ATOM 854 N N . ALA A 1 106 ? -18.026 15.232 20.122 1.00 85.69 106 ALA A N 1
ATOM 855 C CA . ALA A 1 106 ? -18.077 16.292 21.131 1.00 85.69 106 ALA A CA 1
ATOM 856 C C . ALA A 1 106 ? -17.358 17.582 20.690 1.00 85.69 106 ALA A C 1
ATOM 858 O O . ALA A 1 106 ? -17.797 18.679 21.024 1.00 85.69 106 ALA A O 1
ATOM 859 N N . LEU A 1 107 ? -16.263 17.461 19.929 1.00 82.19 107 LEU A N 1
ATOM 860 C CA . LEU A 1 107 ? -15.555 18.613 19.369 1.00 82.19 107 LEU A CA 1
ATOM 861 C C . LEU A 1 107 ? -16.357 19.281 18.240 1.00 82.19 107 LEU A C 1
ATOM 863 O O . LEU A 1 107 ? -16.423 20.510 18.182 1.00 82.19 107 LEU A O 1
ATOM 867 N N . ALA A 1 108 ? -16.983 18.482 17.374 1.00 79.81 108 ALA A N 1
ATOM 868 C CA . ALA A 1 108 ? -17.833 18.974 16.295 1.00 79.81 108 ALA A CA 1
ATOM 869 C C . ALA A 1 108 ? -19.076 19.696 16.836 1.00 79.81 108 ALA A C 1
ATOM 871 O O . ALA A 1 108 ? -19.388 20.778 16.358 1.00 79.81 108 ALA A O 1
ATOM 872 N N . ASP A 1 109 ? -19.707 19.172 17.889 1.00 77.44 109 ASP A N 1
ATOM 873 C CA . ASP A 1 109 ? -20.864 19.802 18.541 1.00 77.44 109 ASP A CA 1
ATOM 874 C C . ASP A 1 109 ? -20.513 21.146 19.214 1.00 77.44 109 ASP A C 1
ATOM 876 O O . ASP A 1 109 ? -21.392 21.965 19.467 1.00 77.44 109 ASP A O 1
ATOM 880 N N . SER A 1 110 ? -19.229 21.377 19.516 1.00 74.38 110 SER A N 1
ATOM 881 C CA . SER A 1 110 ? -18.725 22.631 20.099 1.00 74.38 110 SER A CA 1
ATOM 882 C C . SER A 1 110 ? -18.228 23.654 19.069 1.00 74.38 110 SER A C 1
ATOM 884 O O . SER A 1 110 ? -17.896 24.779 19.442 1.00 74.38 110 SER A O 1
ATOM 886 N N . THR A 1 111 ? -18.134 23.267 17.794 1.00 72.56 111 THR A N 1
ATOM 887 C CA . THR A 1 111 ? -17.590 24.106 16.721 1.00 72.56 111 THR A CA 1
ATOM 888 C C . THR A 1 111 ? -18.732 24.558 15.811 1.00 72.56 111 THR A C 1
ATOM 890 O O . THR A 1 111 ? -19.288 23.747 15.083 1.00 72.56 111 THR A O 1
ATOM 893 N N . ASP A 1 112 ? -19.062 25.854 15.820 1.00 65.88 112 ASP A N 1
ATOM 894 C CA . ASP A 1 112 ? -20.150 26.431 15.002 1.00 65.88 112 ASP A CA 1
ATOM 895 C C . ASP A 1 112 ? -19.826 26.516 13.494 1.00 65.88 112 ASP A C 1
ATOM 897 O O . ASP A 1 112 ? -20.675 26.899 12.688 1.00 65.88 112 ASP A O 1
ATOM 901 N N . GLU A 1 113 ? -18.598 26.182 13.085 1.00 74.38 113 GLU A N 1
ATOM 902 C CA . GLU A 1 113 ? -18.228 26.111 11.673 1.00 74.38 113 GLU A CA 1
ATOM 903 C C . GLU A 1 113 ? -18.499 24.721 11.113 1.00 74.38 113 GLU A C 1
ATOM 905 O O . GLU A 1 113 ? -18.006 23.728 11.640 1.00 74.38 113 GLU A O 1
ATOM 910 N N . ASP A 1 114 ? -19.241 24.657 10.010 1.00 73.06 114 ASP A N 1
ATOM 911 C CA . ASP A 1 114 ? -19.508 23.423 9.281 1.00 73.06 114 ASP A CA 1
ATOM 912 C C . ASP A 1 114 ? -18.314 23.093 8.362 1.00 73.06 114 ASP A C 1
ATOM 914 O O . ASP A 1 114 ? -18.148 23.745 7.324 1.00 73.06 114 ASP A O 1
ATOM 918 N N . PRO A 1 115 ? -17.457 22.097 8.684 1.00 75.12 115 PRO A N 1
ATOM 919 C CA . PRO A 1 115 ? -16.320 21.798 7.829 1.00 75.12 115 PRO A CA 1
ATOM 920 C C . PRO A 1 115 ? -16.779 21.242 6.476 1.00 75.12 115 PRO A C 1
ATOM 922 O O . PRO A 1 115 ? -17.774 20.513 6.383 1.00 75.12 115 PRO A O 1
ATOM 925 N N . ASP A 1 116 ? -16.012 21.564 5.431 1.00 86.88 116 ASP A N 1
ATOM 926 C CA . ASP A 1 116 ? -16.192 21.030 4.081 1.00 86.88 116 ASP A CA 1
ATOM 927 C C . ASP A 1 116 ? -16.304 19.490 4.086 1.00 86.88 116 ASP A C 1
ATOM 929 O O . ASP A 1 116 ? -15.689 18.778 4.884 1.00 86.88 116 ASP A O 1
ATOM 933 N N . ILE A 1 117 ? -17.093 18.937 3.166 1.00 87.81 117 ILE A N 1
ATOM 934 C CA . ILE A 1 117 ? -17.342 17.491 3.073 1.00 87.81 117 ILE A CA 1
ATOM 935 C C . ILE A 1 117 ? -16.023 16.731 2.880 1.00 87.81 117 ILE A C 1
ATOM 937 O O . ILE A 1 117 ? -15.849 15.630 3.412 1.00 87.81 117 ILE A O 1
ATOM 941 N N . HIS A 1 118 ? -15.076 17.322 2.145 1.00 89.06 118 HIS A N 1
ATOM 942 C CA . HIS A 1 118 ? -13.764 16.727 1.938 1.00 89.06 118 HIS A CA 1
ATOM 943 C C . HIS A 1 118 ? -12.982 16.581 3.245 1.00 89.06 118 HIS A C 1
ATOM 945 O O . HIS A 1 118 ? -12.435 15.509 3.515 1.00 89.06 118 HIS A O 1
ATOM 951 N N . THR A 1 119 ? -12.974 17.621 4.079 1.00 88.25 119 THR A N 1
ATOM 952 C CA . THR A 1 119 ? -12.245 17.609 5.350 1.00 88.25 119 THR A CA 1
ATOM 953 C C . THR A 1 119 ? -12.916 16.671 6.346 1.00 88.25 119 THR A C 1
ATOM 955 O O . THR A 1 119 ? -12.220 15.860 6.953 1.00 88.25 119 THR A O 1
ATOM 958 N N . LYS A 1 120 ? -14.258 16.648 6.411 1.00 87.94 120 LYS A N 1
ATOM 959 C CA . LYS A 1 120 ? -15.024 15.644 7.182 1.00 87.94 120 LYS A CA 1
ATOM 960 C C . LYS A 1 120 ? -14.604 14.215 6.805 1.00 87.94 120 LYS A C 1
ATOM 962 O O . LYS A 1 120 ? -14.312 13.395 7.678 1.00 87.94 120 LYS A O 1
ATOM 967 N N . TRP A 1 121 ? -14.525 13.913 5.507 1.00 91.25 121 TRP A N 1
ATOM 968 C CA . TRP A 1 121 ? -14.096 12.596 5.026 1.00 91.25 121 TRP A CA 1
ATOM 969 C C . TRP A 1 121 ? -12.639 12.274 5.371 1.00 91.25 121 TRP A C 1
ATOM 971 O O . TRP A 1 121 ? -12.325 11.143 5.752 1.00 91.25 121 TRP A O 1
ATOM 981 N N . GLU A 1 122 ? -11.741 13.246 5.244 1.00 91.62 122 GLU A N 1
ATOM 982 C CA . GLU A 1 122 ? -10.329 13.066 5.568 1.00 91.62 122 GLU A CA 1
ATOM 983 C C . GLU A 1 122 ? -10.120 12.811 7.065 1.00 91.62 122 GLU A C 1
ATOM 985 O O . GLU A 1 122 ? -9.402 11.875 7.422 1.00 91.62 122 GLU A O 1
ATOM 990 N N . THR A 1 123 ? -10.833 13.531 7.936 1.00 90.94 123 THR A N 1
ATOM 991 C CA . THR A 1 123 ? -10.833 13.282 9.383 1.00 90.94 123 THR A CA 1
ATOM 992 C C . THR A 1 123 ? -11.304 11.865 9.701 1.00 90.94 123 THR A C 1
ATOM 994 O O . THR A 1 123 ? -10.606 11.146 10.411 1.00 90.94 123 THR A O 1
ATOM 997 N N . ILE A 1 124 ? -12.432 11.418 9.133 1.00 92.00 124 ILE A N 1
ATOM 998 C CA . ILE A 1 124 ? -12.954 10.052 9.339 1.00 92.00 124 ILE A CA 1
ATOM 999 C C . ILE A 1 124 ? -11.940 8.997 8.883 1.00 92.00 124 ILE A C 1
ATOM 1001 O O . ILE A 1 124 ? -11.702 8.000 9.568 1.00 92.00 124 ILE A O 1
ATOM 1005 N N . LYS A 1 125 ? -11.334 9.199 7.712 1.00 92.44 125 LYS A N 1
ATOM 1006 C CA . LYS A 1 125 ? -10.360 8.255 7.163 1.00 92.44 125 LYS A CA 1
ATOM 1007 C C . LYS A 1 125 ? -9.118 8.172 8.045 1.00 92.44 125 LYS A C 1
ATOM 1009 O O . LYS A 1 125 ? -8.672 7.069 8.360 1.00 92.44 125 LYS A O 1
ATOM 1014 N N . ASN A 1 126 ? -8.576 9.317 8.448 1.00 92.81 126 ASN A N 1
ATOM 1015 C CA . ASN A 1 126 ? -7.365 9.379 9.256 1.00 92.81 126 ASN A CA 1
ATOM 1016 C C . ASN A 1 126 ? -7.590 8.749 10.629 1.00 92.81 126 ASN A C 1
ATOM 1018 O O . ASN A 1 126 ? -6.784 7.928 11.056 1.00 92.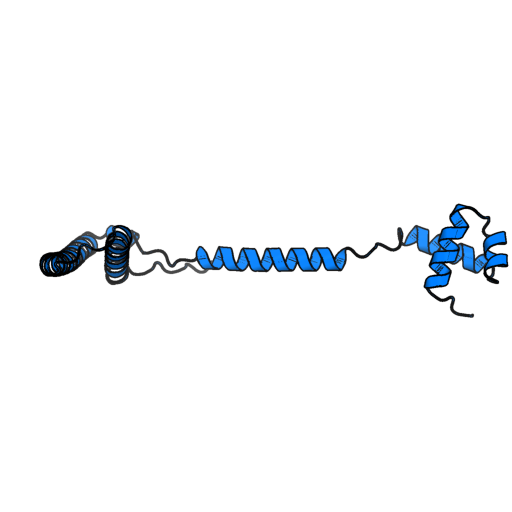81 126 ASN A O 1
ATOM 1022 N N . THR A 1 12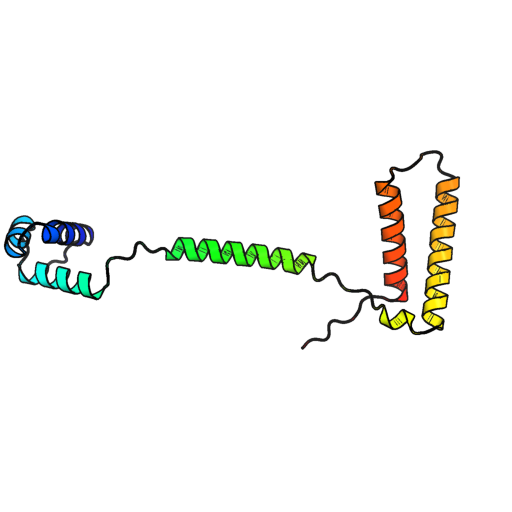7 ? -8.724 9.015 11.272 1.00 92.62 127 THR A N 1
ATOM 1023 C CA . THR A 1 127 ? -9.018 8.467 12.604 1.00 92.62 127 THR A CA 1
ATOM 1024 C C . THR A 1 127 ? -9.188 6.952 12.570 1.00 92.62 127 THR A C 1
ATOM 1026 O O . THR A 1 127 ? -8.709 6.260 13.474 1.00 92.62 127 THR A O 1
ATOM 1029 N N . TYR A 1 128 ? -9.780 6.421 11.495 1.00 92.69 128 TYR A N 1
ATOM 1030 C CA . TYR A 1 128 ? -9.872 4.982 11.263 1.00 92.69 128 TYR A CA 1
ATOM 1031 C C . TYR A 1 128 ? -8.492 4.353 11.038 1.00 92.69 128 TYR A C 1
ATOM 1033 O O . TYR A 1 128 ? -8.167 3.328 11.643 1.00 92.69 128 TYR A O 1
ATOM 1041 N N . VAL A 1 129 ? -7.654 4.970 10.198 1.00 91.25 129 VAL A N 1
ATOM 1042 C CA . VAL A 1 129 ? -6.283 4.502 9.938 1.00 91.25 129 VAL A CA 1
ATOM 1043 C C . VAL A 1 129 ? -5.446 4.541 11.215 1.00 91.25 129 VAL A C 1
ATOM 1045 O O . VAL A 1 129 ? -4.744 3.581 11.516 1.00 91.25 129 VAL A O 1
ATOM 1048 N N . GLU A 1 130 ? -5.535 5.595 12.013 1.00 91.12 130 GLU A N 1
ATOM 1049 C CA . GLU A 1 130 ? -4.810 5.705 13.278 1.00 91.12 130 GLU A CA 1
ATOM 1050 C C . GLU A 1 130 ? -5.270 4.678 14.327 1.00 91.12 130 GLU A C 1
ATOM 1052 O O . GLU A 1 130 ? -4.442 4.086 15.020 1.00 91.12 130 GLU A O 1
ATOM 1057 N N . ALA A 1 131 ? -6.577 4.420 14.442 1.00 92.62 131 ALA A N 1
ATOM 1058 C CA . ALA A 1 131 ? -7.087 3.383 15.341 1.00 92.62 131 ALA A CA 1
ATOM 1059 C C . ALA A 1 131 ? -6.607 1.995 14.894 1.00 92.62 131 ALA A C 1
ATOM 1061 O O . ALA A 1 131 ? -6.126 1.190 15.697 1.00 92.62 131 ALA A O 1
ATOM 1062 N N . ALA A 1 132 ? -6.676 1.734 13.588 1.00 89.81 132 ALA A N 1
ATOM 1063 C CA . ALA A 1 132 ? -6.258 0.467 13.012 1.00 89.81 132 ALA A CA 1
ATOM 1064 C C . ALA A 1 132 ? -4.741 0.265 13.121 1.00 89.81 132 ALA A C 1
ATOM 1066 O O . ALA A 1 132 ? -4.286 -0.824 13.458 1.00 89.81 132 ALA A O 1
ATOM 1067 N N . THR A 1 133 ? -3.937 1.302 12.898 1.00 90.00 133 THR A N 1
ATOM 1068 C CA . THR A 1 133 ? -2.478 1.230 13.079 1.00 90.00 133 THR A CA 1
ATOM 1069 C C . THR A 1 133 ? -2.078 1.017 14.535 1.00 90.00 133 THR A C 1
ATOM 1071 O O . THR A 1 133 ? -1.120 0.285 14.770 1.00 90.00 133 THR A O 1
ATOM 1074 N N . LYS A 1 134 ? -2.814 1.580 15.503 1.00 90.88 134 LYS A N 1
ATOM 1075 C CA . LYS A 1 134 ? -2.557 1.365 16.935 1.00 90.88 134 LYS A CA 1
ATOM 1076 C C . LYS A 1 134 ? -2.793 -0.090 17.355 1.00 90.88 134 LYS A C 1
ATOM 1078 O O . LYS A 1 134 ? -1.970 -0.647 18.071 1.00 90.88 134 LYS A O 1
ATOM 1083 N N . ILE A 1 135 ? -3.896 -0.695 16.908 1.00 89.81 135 ILE A N 1
ATOM 1084 C CA . ILE A 1 135 ? -4.344 -2.010 17.407 1.00 89.81 135 ILE A CA 1
ATOM 1085 C C . ILE A 1 135 ? -3.902 -3.161 16.498 1.00 89.81 135 ILE A C 1
ATOM 1087 O O . ILE A 1 135 ? -3.365 -4.169 16.956 1.00 89.81 135 ILE A O 1
ATOM 1091 N N . LEU A 1 136 ? -4.092 -3.018 15.187 1.00 90.06 136 LEU A N 1
ATOM 1092 C CA . LEU A 1 136 ? -3.724 -4.041 14.204 1.00 90.06 136 LEU A CA 1
ATOM 1093 C C . LEU A 1 136 ? -2.254 -3.916 13.814 1.00 90.06 136 LEU A C 1
ATOM 1095 O O . LEU A 1 136 ? -1.552 -4.917 13.650 1.00 90.06 136 LEU A O 1
ATOM 1099 N N . GLY A 1 137 ? -1.760 -2.688 13.687 1.00 88.19 137 GLY A N 1
ATOM 1100 C CA . GLY A 1 137 ? -0.436 -2.438 13.139 1.00 88.19 137 GLY A CA 1
ATOM 1101 C C . GLY A 1 137 ? -0.316 -2.901 11.686 1.00 88.19 137 GLY A C 1
ATOM 1102 O O . GLY A 1 137 ? -1.292 -3.247 11.013 1.00 88.19 137 GLY A O 1
ATOM 1103 N N . TYR A 1 138 ? 0.912 -2.885 11.184 1.00 86.88 138 TYR A N 1
ATOM 1104 C CA . TYR A 1 138 ? 1.205 -3.267 9.809 1.00 86.88 138 TYR A CA 1
ATOM 1105 C C . TYR A 1 138 ? 1.595 -4.735 9.711 1.00 86.88 138 TYR A C 1
ATOM 1107 O O . TYR A 1 138 ? 2.263 -5.277 10.588 1.00 86.88 138 TYR A O 1
ATOM 1115 N N . ARG A 1 139 ? 1.208 -5.363 8.605 1.00 83.44 139 ARG A N 1
ATOM 1116 C CA . ARG A 1 139 ? 1.606 -6.723 8.271 1.00 83.44 139 ARG A CA 1
ATOM 1117 C C . ARG A 1 139 ? 3.075 -6.755 7.854 1.00 83.44 139 ARG A C 1
ATOM 1119 O O . ARG A 1 139 ? 3.499 -5.989 6.983 1.00 83.44 139 ARG A O 1
ATOM 1126 N N . ASP A 1 140 ? 3.822 -7.700 8.413 1.00 77.06 140 ASP A N 1
ATOM 1127 C CA . ASP A 1 140 ? 5.219 -7.906 8.048 1.00 77.06 140 ASP A CA 1
ATOM 1128 C C . ASP A 1 140 ? 5.357 -8.400 6.605 1.00 77.06 140 ASP A C 1
ATOM 1130 O O . ASP A 1 140 ? 4.635 -9.291 6.133 1.00 77.06 140 ASP A O 1
ATOM 1134 N N . LYS A 1 141 ? 6.324 -7.823 5.886 1.00 71.00 141 LYS A N 1
ATOM 1135 C CA . LYS A 1 141 ? 6.713 -8.310 4.564 1.00 71.00 141 LYS A CA 1
ATOM 1136 C C . LYS A 1 141 ? 7.453 -9.629 4.772 1.00 71.00 141 LYS A C 1
ATOM 1138 O O . LYS A 1 141 ? 8.577 -9.637 5.260 1.00 71.00 141 LYS A O 1
ATOM 1143 N N . LYS A 1 142 ? 6.831 -10.751 4.397 1.00 63.09 142 LYS A N 1
ATOM 1144 C CA . LYS A 1 142 ? 7.559 -12.018 4.267 1.00 63.09 142 LYS A CA 1
ATOM 1145 C C . LYS A 1 142 ? 8.594 -11.830 3.158 1.00 63.09 142 LYS A C 1
ATOM 1147 O O . LYS A 1 142 ? 8.224 -11.768 1.987 1.00 63.09 142 LYS A O 1
ATOM 1152 N N . ASN A 1 143 ? 9.860 -11.679 3.539 1.00 56.56 143 ASN A N 1
ATOM 1153 C CA . ASN A 1 143 ? 10.974 -11.744 2.600 1.00 56.56 143 ASN A CA 1
ATOM 1154 C C . ASN A 1 143 ? 10.929 -13.132 1.945 1.00 56.56 143 ASN A C 1
ATOM 1156 O O . ASN A 1 143 ? 10.799 -14.135 2.648 1.00 56.56 143 ASN A O 1
ATOM 1160 N N . LYS A 1 144 ? 10.926 -13.166 0.614 1.00 46.41 144 LYS A N 1
ATOM 1161 C CA . LYS A 1 144 ? 10.917 -14.387 -0.191 1.00 46.41 144 LYS A CA 1
ATOM 1162 C C . LYS A 1 144 ? 12.299 -14.597 -0.783 1.00 46.41 144 LYS A C 1
ATOM 1164 O O . LYS A 1 144 ? 12.913 -13.565 -1.138 1.00 46.41 144 LYS A O 1
#

Organism: NCBI:txid143900

InterPro domains:
  IPR009057 Homedomain-like superfamily [SSF46689] (18-52)

pLDDT: mean 81.81, std 11.8, range [46.41, 94.25]

Foldseek 3Di:
DDDDDPVLLVVLLVVVVPDDLVVSCVVSVHDSVVSVVSVVVCVVVVHDPPPCVVVVVVVVVVVVVVVVVVVVVVPDQAFQPVVCVDVVLVVQLVVQLCVLVVVVVVVVVVDPDDDDPVVVVVVNVVSNVVSSCVRRNGDDDPDD

Radius of gyration: 37.02 Å; chains: 1; bounding box: 70×41×84 Å

Secondary structure (DSSP, 8-state):
-----HHHHHHHHHHTTTS-HHHHHHHTT--HHHHHHHHHHHHHTTS----THHHHHHHHHHHHHHHHHHHHHH----B-GGGGGSHHHHHHHHHHHHHHHHHHHHHHHT--S---HHHHHHHHHHHHHHHHHHHT-BPP----